Protein AF-A0AAD5XHQ4-F1 (afdb_monomer_lite)

Foldseek 3Di:
DDWDWDDLCDPVPPPSHDPPDDPVNVVVVVVVVVPDPFDTGPDDDDDPVVVVVCVVCVLVVLLVDPVSCVPPVVSVPDDDPPDPDDDPPDPPPDDDPPPPPPDDDDGDDDDVPPPPCPVPPVVVVVVVVVVVVVVVVVVVVVVVVVVVVVVVVVVVVVCCVVVVVVVVVVVVVVVVVVD

InterPro domains:
  IPR000608 Ubiquitin-conjugating (UBC), catalytic core domain [PS50127] (1-72)
  IPR016135 Ubiquitin-conjugating enzyme/RWD-like [G3DSA:3.10.110.10] (1-85)
  IPR016135 Ubiquitin-conjugating enzyme/RWD-like [SSF54495] (2-63)

pLDDT: mean 75.2, std 20.91, range [32.16, 96.94]

Organism: NCBI:txid109957

Radius of gyration: 31.49 Å; chains: 1; bounding box: 84×54×77 Å

Structure (mmCIF, N/CA/C/O backbone):
data_AF-A0AAD5XHQ4-F1
#
_entry.id   AF-A0AAD5XHQ4-F1
#
loop_
_atom_site.group_PDB
_atom_site.id
_atom_site.type_symbol
_atom_site.label_atom_id
_atom_site.label_alt_id
_atom_site.label_comp_id
_atom_site.label_asym_id
_atom_site.label_entity_id
_atom_site.label_seq_id
_atom_site.pdbx_PDB_ins_code
_atom_site.Cartn_x
_atom_site.Cartn_y
_atom_site.Cartn_z
_atom_site.occupancy
_atom_site.B_iso_or_equiv
_atom_site.auth_seq_id
_atom_site.auth_comp_id
_atom_site.auth_asym_id
_atom_site.auth_atom_id
_atom_site.pdbx_PDB_model_num
ATOM 1 N N . MET A 1 1 ? -20.047 -2.610 5.904 1.00 52.56 1 MET A N 1
ATOM 2 C CA . MET A 1 1 ? -19.645 -1.380 5.190 1.00 52.56 1 MET A CA 1
ATOM 3 C C . MET A 1 1 ? -18.735 -1.839 4.076 1.00 52.56 1 MET A C 1
ATOM 5 O O . MET A 1 1 ? -17.657 -2.324 4.386 1.00 52.56 1 MET A O 1
ATOM 9 N N . ASP A 1 2 ? -19.189 -1.738 2.830 1.00 78.62 2 ASP A N 1
ATOM 10 C CA . ASP A 1 2 ? -18.444 -2.166 1.640 1.00 78.62 2 ASP A CA 1
ATOM 11 C C . ASP A 1 2 ? -18.081 -0.927 0.811 1.00 78.62 2 ASP A C 1
ATOM 13 O O . ASP A 1 2 ? -18.676 -0.638 -0.227 1.00 78.62 2 ASP A O 1
ATOM 17 N N . THR A 1 3 ? -17.140 -0.136 1.330 1.00 90.44 3 THR A N 1
ATOM 18 C CA . THR A 1 3 ? -16.705 1.131 0.723 1.00 90.44 3 THR A CA 1
ATOM 19 C C . THR A 1 3 ? -15.320 0.967 0.106 1.00 90.44 3 THR A C 1
ATOM 21 O O . THR A 1 3 ? -14.437 0.359 0.706 1.00 90.44 3 THR A O 1
ATOM 24 N N . ARG A 1 4 ? -15.108 1.534 -1.087 1.00 91.19 4 ARG A N 1
ATOM 25 C CA . ARG A 1 4 ? -13.795 1.528 -1.750 1.00 91.19 4 ARG A CA 1
ATOM 26 C C . ARG A 1 4 ? -12.775 2.377 -0.980 1.00 91.19 4 ARG A C 1
ATOM 28 O O . ARG A 1 4 ? -13.113 3.460 -0.506 1.00 91.19 4 ARG A O 1
ATOM 35 N N . LEU A 1 5 ? -11.530 1.899 -0.920 1.00 90.38 5 LEU A N 1
ATOM 36 C CA . LEU A 1 5 ? -10.394 2.582 -0.296 1.00 90.38 5 LEU A CA 1
ATOM 37 C C . LEU A 1 5 ? -9.498 3.206 -1.373 1.00 90.38 5 LEU A C 1
ATOM 39 O O . LEU A 1 5 ? -9.188 2.545 -2.361 1.00 90.38 5 LEU A O 1
ATOM 43 N N . CYS A 1 6 ? -9.068 4.455 -1.181 1.00 89.44 6 CYS A N 1
ATOM 44 C CA . CYS A 1 6 ? -8.148 5.132 -2.100 1.00 89.44 6 CYS A CA 1
ATOM 45 C C . CYS A 1 6 ? -6.693 4.986 -1.627 1.00 89.44 6 CYS A C 1
ATOM 47 O O . CYS A 1 6 ? -6.328 5.483 -0.561 1.00 89.44 6 CYS A O 1
ATOM 49 N N . LEU A 1 7 ? -5.859 4.328 -2.434 1.00 86.31 7 LEU A N 1
ATOM 50 C CA . LEU A 1 7 ? -4.426 4.117 -2.198 1.00 86.31 7 LEU A CA 1
ATOM 51 C C . LEU A 1 7 ? -3.647 4.029 -3.523 1.00 86.31 7 LEU A C 1
ATOM 53 O O . LEU A 1 7 ? -4.236 3.826 -4.584 1.00 86.31 7 LEU A O 1
ATOM 57 N N . SER A 1 8 ? -2.319 4.173 -3.487 1.00 78.50 8 SER A N 1
ATOM 58 C CA . SER A 1 8 ? -1.450 4.230 -4.685 1.00 78.50 8 SER A CA 1
ATOM 59 C C . SER A 1 8 ? -1.524 2.995 -5.596 1.00 78.50 8 SER A C 1
ATOM 61 O O . SER A 1 8 ? -1.126 3.065 -6.757 1.00 78.50 8 SER A O 1
ATOM 63 N N . MET A 1 9 ? -2.052 1.886 -5.078 1.00 80.19 9 MET A N 1
ATOM 64 C CA . MET A 1 9 ? -2.239 0.617 -5.780 1.00 80.19 9 MET A CA 1
ATOM 65 C C . MET A 1 9 ? -3.691 0.307 -6.169 1.00 80.19 9 MET A C 1
ATOM 67 O O . MET A 1 9 ? -3.971 -0.787 -6.654 1.00 80.19 9 MET A O 1
ATOM 71 N N . SER A 1 10 ? -4.604 1.259 -5.976 1.00 84.81 10 SER A N 1
ATOM 72 C CA . SER A 1 10 ? -6.020 1.138 -6.340 1.00 84.81 10 SER A CA 1
ATOM 73 C C . SER A 1 10 ? -6.349 1.816 -7.673 1.00 84.81 10 SER A C 1
ATOM 75 O O . SER A 1 10 ? -5.568 2.605 -8.209 1.00 84.81 10 SER A O 1
ATOM 77 N N . ASP A 1 11 ? -7.548 1.544 -8.181 1.00 82.25 11 ASP A N 1
ATOM 78 C CA . ASP A 1 11 ? -8.117 2.113 -9.408 1.00 82.25 11 ASP A CA 1
ATOM 79 C C . ASP A 1 11 ? -8.340 3.634 -9.349 1.00 82.25 11 ASP A C 1
ATOM 81 O O . ASP A 1 11 ? -8.464 4.280 -10.389 1.00 82.25 11 ASP A O 1
ATOM 85 N N . PHE A 1 12 ? -8.300 4.237 -8.157 1.00 82.88 12 PHE A N 1
ATOM 86 C CA . PHE A 1 12 ? -8.301 5.693 -7.983 1.00 82.88 12 PHE A CA 1
ATOM 87 C C . PHE A 1 12 ? -7.099 6.382 -8.652 1.00 82.88 12 PHE A C 1
ATOM 89 O O . PHE A 1 12 ? -7.161 7.576 -8.963 1.00 82.88 12 PHE A O 1
ATOM 96 N N . HIS A 1 13 ? -5.999 5.654 -8.872 1.00 82.31 13 HIS A N 1
ATOM 97 C CA . HIS A 1 13 ? -4.759 6.191 -9.426 1.00 82.31 13 HIS A CA 1
ATOM 98 C C . HIS A 1 13 ? -4.217 5.310 -10.568 1.00 82.31 13 HIS A C 1
ATOM 100 O O . HIS A 1 13 ? -3.207 4.622 -10.403 1.00 82.31 13 HIS A O 1
ATOM 106 N N . PRO A 1 14 ? -4.821 5.371 -11.773 1.00 80.88 14 PRO A N 1
ATOM 107 C CA . PRO A 1 14 ? -4.434 4.517 -12.903 1.00 80.88 14 PRO A CA 1
ATOM 108 C C . PRO A 1 14 ? -2.985 4.728 -13.368 1.00 80.88 14 PRO A C 1
ATOM 110 O O . PRO A 1 14 ? -2.399 3.844 -13.978 1.00 80.88 14 PRO A O 1
ATOM 113 N N . ALA A 1 15 ? -2.387 5.885 -13.065 1.00 74.88 15 ALA A N 1
ATOM 114 C CA . ALA A 1 15 ? -1.005 6.201 -13.423 1.00 74.88 15 ALA A CA 1
ATOM 115 C C . ALA A 1 15 ? 0.047 5.582 -12.481 1.00 74.88 15 ALA A C 1
ATOM 117 O O . ALA A 1 15 ? 1.207 5.470 -12.873 1.00 74.88 15 ALA A O 1
ATOM 118 N N . THR A 1 16 ? -0.320 5.224 -11.243 1.00 76.88 16 THR A N 1
ATOM 119 C CA . THR A 1 16 ? 0.609 4.646 -10.249 1.00 76.88 16 THR A CA 1
ATOM 120 C C . THR A 1 16 ? 0.435 3.143 -10.075 1.00 76.88 16 THR A C 1
ATOM 122 O O . THR A 1 16 ? 1.264 2.505 -9.428 1.00 76.88 16 THR A O 1
ATOM 125 N N . TRP A 1 17 ? -0.621 2.573 -10.654 1.00 79.19 17 TRP A N 1
ATOM 126 C CA . TRP A 1 17 ? -0.879 1.144 -10.627 1.00 79.19 17 TRP A CA 1
ATOM 127 C C . TRP A 1 17 ? 0.084 0.383 -11.547 1.00 79.19 17 TRP A C 1
ATOM 129 O O . TRP A 1 17 ? 0.261 0.741 -12.712 1.00 79.19 17 TRP A O 1
ATOM 139 N N . ASN A 1 18 ? 0.691 -0.687 -11.027 1.00 79.75 18 ASN A N 1
ATOM 140 C CA . ASN A 1 18 ? 1.578 -1.558 -11.790 1.00 79.75 18 ASN A CA 1
ATOM 141 C C . ASN A 1 18 ? 0.985 -2.980 -11.892 1.00 79.75 18 ASN A C 1
ATOM 143 O O . ASN A 1 18 ? 0.913 -3.662 -10.867 1.00 79.75 18 ASN A O 1
ATOM 147 N N . PRO A 1 19 ? 0.629 -3.471 -13.100 1.00 83.75 19 PRO A N 1
ATOM 148 C CA . PRO A 1 19 ? 0.087 -4.823 -13.293 1.00 83.75 19 PRO A CA 1
ATOM 149 C C . PRO A 1 19 ? 1.052 -5.938 -12.881 1.00 83.75 19 PRO A C 1
ATOM 151 O O . PRO A 1 19 ? 0.623 -7.066 -12.659 1.00 83.75 19 PRO A O 1
ATOM 154 N N . ALA A 1 20 ? 2.353 -5.646 -12.791 1.00 89.56 20 ALA A N 1
ATOM 155 C CA . ALA A 1 20 ? 3.363 -6.614 -12.379 1.00 89.56 20 ALA A CA 1
ATOM 156 C C . ALA A 1 20 ? 3.384 -6.864 -10.859 1.00 89.56 20 ALA A C 1
ATOM 158 O O . ALA A 1 20 ? 4.121 -7.737 -10.397 1.00 89.56 20 ALA A O 1
ATOM 159 N N . TRP A 1 21 ? 2.626 -6.106 -10.056 1.00 85.06 21 TRP A N 1
ATOM 160 C CA . TRP A 1 21 ? 2.555 -6.345 -8.616 1.00 85.06 21 TRP A CA 1
ATOM 161 C C . TRP A 1 21 ? 1.801 -7.633 -8.296 1.00 85.06 21 TRP A C 1
ATOM 163 O O . TRP A 1 21 ? 0.650 -7.823 -8.682 1.00 85.06 21 TRP A O 1
ATOM 173 N N . SER A 1 22 ? 2.453 -8.508 -7.529 1.00 93.06 22 SER A N 1
ATOM 174 C CA . SER A 1 22 ? 1.822 -9.723 -7.019 1.00 93.06 22 SER A CA 1
ATOM 175 C C . SER A 1 22 ? 0.745 -9.403 -5.975 1.00 93.06 22 SER A C 1
ATOM 177 O O . SER A 1 22 ? 0.798 -8.371 -5.298 1.00 93.06 22 SER A O 1
ATOM 179 N N . VAL A 1 23 ? -0.185 -10.341 -5.767 1.00 92.44 23 VAL A N 1
ATOM 180 C CA . VAL A 1 23 ? -1.187 -10.249 -4.690 1.00 92.44 23 VAL A CA 1
ATOM 181 C C . VAL A 1 23 ? -0.516 -10.085 -3.322 1.00 92.44 23 VAL A C 1
ATOM 183 O O . VAL A 1 23 ? -0.962 -9.275 -2.518 1.00 92.44 23 VAL A O 1
ATOM 186 N N . ALA A 1 24 ? 0.601 -10.774 -3.067 1.00 93.06 24 ALA A N 1
ATOM 187 C CA . ALA A 1 24 ? 1.339 -10.648 -1.809 1.00 93.06 24 ALA A CA 1
ATOM 188 C C . ALA A 1 24 ? 1.874 -9.222 -1.585 1.00 93.06 24 ALA A C 1
ATOM 190 O O . ALA A 1 24 ? 1.741 -8.664 -0.495 1.00 93.06 24 ALA A O 1
ATOM 191 N N . THR A 1 25 ? 2.432 -8.602 -2.628 1.00 90.00 25 THR A N 1
ATOM 192 C CA . THR A 1 25 ? 2.887 -7.202 -2.597 1.00 90.00 25 THR A CA 1
ATOM 193 C C . THR A 1 25 ? 1.733 -6.249 -2.296 1.00 90.00 25 THR A C 1
ATOM 195 O O . THR A 1 25 ? 1.865 -5.364 -1.452 1.00 90.00 25 THR A O 1
ATOM 198 N N . ILE A 1 26 ? 0.588 -6.462 -2.945 1.00 89.56 26 ILE A N 1
ATOM 199 C CA . ILE A 1 26 ? -0.639 -5.687 -2.737 1.00 89.56 26 ILE A CA 1
ATOM 200 C C . ILE A 1 26 ? -1.126 -5.793 -1.286 1.00 89.56 26 ILE A C 1
ATOM 202 O O . ILE A 1 26 ? -1.358 -4.768 -0.646 1.00 89.56 26 ILE A O 1
ATOM 206 N N . LEU A 1 27 ? -1.233 -7.012 -0.748 1.00 92.69 27 LEU A N 1
ATOM 207 C CA . LEU A 1 27 ? -1.665 -7.250 0.633 1.00 92.69 27 LEU A CA 1
ATOM 208 C C . LEU A 1 27 ? -0.695 -6.635 1.649 1.00 92.69 27 LEU A C 1
ATOM 210 O O . LEU A 1 27 ? -1.127 -6.087 2.660 1.00 92.69 27 LEU A O 1
ATOM 214 N N . THR A 1 28 ? 0.606 -6.666 1.351 1.00 91.69 28 THR A N 1
ATOM 215 C CA . THR A 1 28 ? 1.639 -6.044 2.191 1.00 91.69 28 THR A CA 1
ATOM 216 C C . THR A 1 28 ? 1.487 -4.523 2.205 1.00 91.69 28 THR A C 1
ATOM 218 O O . THR A 1 28 ? 1.479 -3.921 3.276 1.00 91.69 28 THR A O 1
ATOM 221 N N . GLY A 1 29 ? 1.293 -3.899 1.038 1.00 90.88 29 GLY A N 1
ATOM 222 C CA . GLY A 1 29 ? 1.037 -2.459 0.941 1.00 90.88 29 GLY A CA 1
ATOM 223 C C . GLY A 1 29 ? -0.247 -2.034 1.658 1.00 90.88 29 GLY A C 1
ATOM 224 O O . GLY A 1 29 ? -0.250 -1.022 2.356 1.00 90.88 29 GLY A O 1
ATOM 225 N N . LEU A 1 30 ? -1.318 -2.830 1.548 1.00 91.88 30 LEU A N 1
ATOM 226 C CA . LEU A 1 30 ? -2.568 -2.591 2.272 1.00 91.88 30 LEU A CA 1
ATOM 227 C C . LEU A 1 30 ? -2.374 -2.673 3.792 1.00 91.88 30 LEU A C 1
ATOM 229 O O . LEU A 1 30 ? -2.882 -1.815 4.511 1.00 91.88 30 LEU A O 1
ATOM 233 N N . LEU A 1 31 ? -1.627 -3.665 4.286 1.00 93.00 31 LEU A N 1
ATOM 234 C CA . LEU A 1 31 ? -1.324 -3.788 5.712 1.00 93.00 31 LEU A CA 1
ATOM 235 C C . LEU A 1 31 ? -0.527 -2.583 6.221 1.00 93.00 31 LEU A C 1
ATOM 237 O O . LEU A 1 31 ? -0.884 -2.018 7.251 1.00 93.00 31 LEU A O 1
ATOM 241 N N . SER A 1 32 ? 0.519 -2.164 5.501 1.00 90.00 32 SER A N 1
ATOM 242 C CA . SER A 1 32 ? 1.275 -0.956 5.853 1.00 90.00 32 SER A CA 1
ATOM 243 C C . SER A 1 32 ? 0.367 0.271 5.912 1.00 90.00 32 SER A C 1
ATOM 245 O O . SER A 1 32 ? 0.440 1.033 6.870 1.00 90.00 32 SER A O 1
ATOM 247 N N . PHE A 1 33 ? -0.545 0.410 4.948 1.00 90.75 33 PHE A N 1
ATOM 248 C CA . PHE A 1 33 ? -1.517 1.497 4.923 1.00 90.75 33 PHE A CA 1
ATOM 249 C C . PHE A 1 33 ? -2.489 1.464 6.119 1.00 90.75 33 PHE A C 1
ATOM 251 O O . PHE A 1 33 ? -2.780 2.506 6.697 1.00 90.75 33 PHE A O 1
ATOM 258 N N . MET A 1 34 ? -2.962 0.284 6.543 1.00 91.81 34 MET A N 1
ATOM 259 C CA . MET A 1 34 ? -3.853 0.133 7.710 1.00 91.81 34 MET A CA 1
ATOM 260 C C . MET A 1 34 ? -3.208 0.540 9.046 1.00 91.81 34 MET A C 1
ATOM 262 O O . MET A 1 34 ? -3.921 0.739 10.031 1.00 91.81 34 MET A O 1
ATOM 266 N N . LEU A 1 35 ? -1.878 0.643 9.095 1.00 90.19 35 LEU A N 1
ATOM 267 C CA . LEU A 1 35 ? -1.130 1.093 10.270 1.00 90.19 35 LEU A CA 1
ATOM 268 C C . LEU A 1 35 ? -0.897 2.611 10.289 1.00 90.19 35 LEU A C 1
ATOM 270 O O . LEU A 1 35 ? -0.436 3.138 11.301 1.00 90.19 35 LEU A O 1
ATOM 274 N N . GLU A 1 36 ? -1.213 3.315 9.202 1.00 89.25 36 GLU A N 1
ATOM 275 C CA . GLU A 1 36 ? -1.109 4.769 9.119 1.00 89.25 36 GLU A CA 1
ATOM 276 C C . GLU A 1 36 ? -2.425 5.453 9.527 1.00 89.25 36 GLU A C 1
ATOM 278 O O . GLU A 1 36 ? -3.517 4.964 9.251 1.00 89.25 36 GLU A O 1
ATOM 283 N N . ASP A 1 37 ? -2.336 6.644 10.129 1.00 86.88 37 ASP A N 1
ATOM 284 C CA . ASP A 1 37 ? -3.502 7.484 10.468 1.00 86.88 37 ASP A CA 1
ATOM 285 C C . ASP A 1 37 ? -3.821 8.516 9.359 1.00 86.88 37 ASP A C 1
ATOM 287 O O . ASP A 1 37 ? -4.447 9.555 9.594 1.00 86.88 37 ASP A O 1
ATOM 291 N N . THR A 1 38 ? -3.361 8.257 8.133 1.00 85.88 38 THR A N 1
ATOM 292 C CA . THR A 1 38 ? -3.558 9.138 6.978 1.00 85.88 38 THR A CA 1
ATOM 293 C C . THR A 1 38 ? -5.034 9.182 6.570 1.00 85.88 38 THR A C 1
ATOM 295 O O . THR A 1 38 ? -5.599 8.150 6.203 1.00 85.88 38 THR A O 1
ATOM 298 N N . PRO A 1 39 ? -5.680 10.364 6.534 1.00 88.62 39 PRO A N 1
ATOM 299 C CA . PRO A 1 39 ? -7.047 10.471 6.036 1.00 88.62 39 PRO A CA 1
ATOM 300 C C . PRO A 1 39 ? -7.129 10.085 4.552 1.00 88.62 39 PRO A C 1
ATOM 302 O O . PRO A 1 39 ? -6.477 10.708 3.713 1.00 88.62 39 PRO A O 1
ATOM 305 N N . THR A 1 40 ? -7.966 9.099 4.222 1.00 90.69 40 THR A N 1
ATOM 306 C CA . THR A 1 40 ? -8.264 8.694 2.839 1.00 90.69 40 THR A CA 1
ATOM 307 C C . THR A 1 40 ? -9.754 8.410 2.640 1.00 90.69 40 THR A C 1
ATOM 309 O O . THR A 1 40 ? -10.508 8.242 3.601 1.00 90.69 40 THR A O 1
ATOM 312 N N . THR A 1 41 ? -10.189 8.323 1.383 1.00 91.75 41 THR A N 1
ATOM 313 C CA . THR A 1 41 ? -11.536 7.869 1.015 1.00 91.75 41 THR A CA 1
ATOM 314 C C . THR A 1 41 ? -11.789 6.480 1.582 1.00 91.75 41 THR A C 1
ATOM 316 O O . THR A 1 41 ? -11.021 5.566 1.305 1.00 91.75 41 THR A O 1
ATOM 319 N N . GLY A 1 42 ? -12.866 6.326 2.352 1.00 89.62 42 GLY A N 1
ATOM 320 C CA . GLY A 1 42 ? -13.243 5.053 2.972 1.00 89.62 42 GLY A CA 1
ATOM 321 C C . GLY A 1 42 ? -12.588 4.780 4.331 1.00 89.62 42 GLY A C 1
ATOM 322 O O . GLY A 1 42 ? -12.978 3.816 4.985 1.00 89.62 42 GLY A O 1
ATOM 323 N N . ALA A 1 43 ? -11.652 5.620 4.795 1.00 90.38 43 ALA A N 1
ATOM 324 C CA . ALA A 1 43 ? -11.105 5.505 6.146 1.00 90.38 43 ALA A CA 1
ATOM 325 C C . ALA A 1 43 ? -12.083 6.026 7.207 1.00 90.38 43 ALA A C 1
ATOM 327 O O . ALA A 1 43 ? -12.862 6.952 6.972 1.00 90.38 43 ALA A O 1
ATOM 328 N N . VAL A 1 44 ? -11.997 5.447 8.403 1.00 91.38 44 VAL A N 1
ATOM 329 C CA . VAL A 1 44 ? -12.776 5.846 9.578 1.00 91.38 44 VAL A CA 1
ATOM 330 C C . VAL A 1 44 ? -11.808 6.167 10.708 1.00 91.38 44 VAL A C 1
ATOM 332 O O . VAL A 1 44 ? -10.893 5.395 10.989 1.00 91.38 44 VAL A O 1
ATOM 335 N N . SER A 1 45 ? -12.010 7.305 11.368 1.00 89.62 45 SER A N 1
ATOM 336 C CA . SER A 1 45 ? -11.248 7.665 12.561 1.00 89.62 45 SER A CA 1
ATOM 337 C C . SER A 1 45 ? -11.819 6.946 13.780 1.00 89.62 45 SER A C 1
ATOM 339 O O . SER A 1 45 ? -13.016 7.023 14.043 1.00 89.62 45 SER A O 1
ATOM 341 N N . ALA A 1 46 ? -10.956 6.270 14.533 1.00 90.62 46 ALA A N 1
ATOM 342 C CA . ALA A 1 46 ? -11.301 5.622 15.792 1.00 90.62 46 ALA A CA 1
ATOM 343 C C . ALA A 1 46 ? -10.159 5.803 16.798 1.00 90.62 46 ALA A C 1
ATOM 345 O O . ALA A 1 46 ? -8.973 5.765 16.448 1.00 90.62 46 ALA A O 1
ATOM 346 N N . SER A 1 47 ? -10.504 5.976 18.068 1.00 94.88 47 SER A N 1
ATOM 347 C CA . SER A 1 47 ? -9.528 6.019 19.154 1.00 94.88 47 SER A CA 1
ATOM 348 C C . SER A 1 47 ? -8.782 4.685 19.278 1.00 94.88 47 SER A C 1
ATOM 350 O O . SER A 1 47 ? -9.258 3.622 18.872 1.00 94.88 47 SER A O 1
ATOM 352 N N . SER A 1 48 ? -7.597 4.700 19.888 1.00 94.06 48 SER A N 1
ATOM 353 C CA . SER A 1 48 ? -6.844 3.464 20.146 1.00 94.06 48 SER A CA 1
ATOM 354 C C . SER A 1 48 ? -7.606 2.499 21.065 1.00 94.06 48 SER A C 1
ATOM 356 O O . SER A 1 48 ? -7.396 1.289 21.013 1.00 94.06 48 SER A O 1
ATOM 358 N N . GLN A 1 49 ? -8.498 3.011 21.919 1.00 96.94 49 GLN A N 1
ATOM 359 C CA . GLN A 1 49 ? -9.379 2.187 22.747 1.00 96.94 49 GLN A CA 1
ATOM 360 C C . GLN A 1 49 ? -10.437 1.473 21.901 1.00 96.94 49 GLN A C 1
ATOM 362 O O . GLN A 1 49 ? -10.584 0.259 22.027 1.00 96.94 49 GLN A O 1
ATOM 367 N N . GLU A 1 50 ? -11.116 2.190 21.006 1.00 96.56 50 GLU A N 1
ATOM 368 C CA . GLU A 1 50 ? -12.105 1.602 20.095 1.00 96.56 50 GLU A CA 1
ATOM 369 C C . GLU A 1 50 ? -11.463 0.579 19.158 1.00 96.56 50 GLU A C 1
ATOM 371 O O . GLU A 1 50 ? -11.992 -0.520 19.011 1.00 96.56 50 GLU A O 1
ATOM 376 N N . ARG A 1 51 ? -10.282 0.883 18.601 1.00 95.06 51 ARG A N 1
ATOM 377 C CA . ARG A 1 51 ? -9.514 -0.056 17.765 1.00 95.06 51 ARG A CA 1
ATOM 378 C C . ARG A 1 51 ? -9.213 -1.363 18.503 1.00 95.06 51 ARG A C 1
ATOM 380 O O . ARG A 1 51 ? -9.449 -2.439 17.960 1.00 95.06 51 ARG A O 1
ATOM 387 N N . ARG A 1 52 ? -8.768 -1.284 19.762 1.00 96.31 52 ARG A N 1
ATOM 388 C CA . ARG A 1 52 ? -8.532 -2.466 20.613 1.00 96.31 52 ARG A CA 1
ATOM 389 C C . ARG A 1 52 ? -9.819 -3.237 20.902 1.00 96.31 52 ARG A C 1
ATOM 391 O O . ARG A 1 52 ? -9.833 -4.455 20.772 1.00 96.31 52 ARG A O 1
ATOM 398 N N . ALA A 1 53 ? -10.904 -2.540 21.235 1.00 96.56 53 ALA A N 1
ATOM 399 C CA . ALA A 1 53 ? -12.195 -3.174 21.489 1.00 96.56 53 ALA A CA 1
ATOM 400 C C . ALA A 1 53 ? -12.750 -3.890 20.243 1.00 96.56 53 ALA A C 1
ATOM 402 O O . ALA A 1 53 ? -13.296 -4.988 20.354 1.00 96.56 53 ALA A O 1
ATOM 403 N N . LEU A 1 54 ? -12.596 -3.294 19.056 1.00 96.00 54 LEU A N 1
ATOM 404 C CA . LEU A 1 54 ? -12.967 -3.907 17.780 1.00 96.00 54 LEU A CA 1
ATOM 405 C C . LEU A 1 54 ? -12.087 -5.118 17.462 1.00 96.00 54 LEU A C 1
ATOM 407 O O . LEU A 1 54 ? -12.623 -6.147 17.060 1.00 96.00 54 LEU A O 1
ATOM 411 N N . ALA A 1 55 ? -10.777 -5.042 17.710 1.00 95.69 55 ALA A N 1
ATOM 412 C CA . ALA A 1 55 ? -9.868 -6.172 17.524 1.00 95.69 55 ALA A CA 1
ATOM 413 C C . ALA A 1 55 ? -10.292 -7.384 18.370 1.00 95.69 55 ALA A C 1
ATOM 415 O O . ALA A 1 55 ? -10.424 -8.482 17.832 1.00 95.69 55 ALA A O 1
ATOM 416 N N . THR A 1 56 ? -10.630 -7.188 19.651 1.00 94.69 56 THR A N 1
ATOM 417 C CA . THR A 1 56 ? -11.134 -8.273 20.515 1.00 94.69 56 THR A CA 1
ATOM 418 C C . THR A 1 56 ? -12.437 -8.884 19.988 1.00 94.69 56 THR A C 1
ATOM 420 O O . THR A 1 56 ? -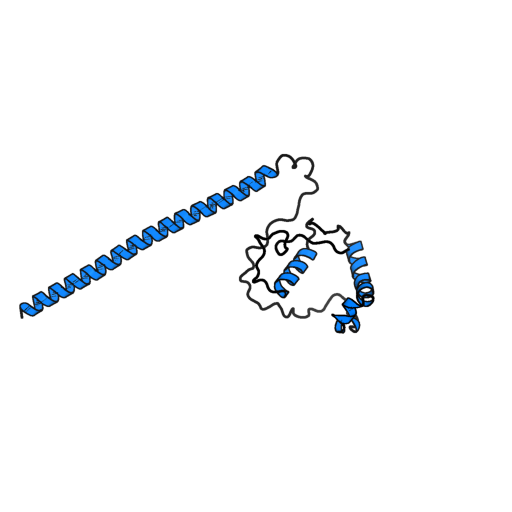12.624 -10.098 20.050 1.00 94.69 56 THR A O 1
ATOM 423 N N . LYS A 1 57 ? -13.341 -8.064 19.436 1.00 95.50 57 LYS A N 1
ATOM 424 C CA . LYS A 1 57 ? -14.630 -8.528 18.888 1.00 95.50 57 LYS A CA 1
ATOM 425 C C . LYS A 1 57 ? -14.506 -9.169 17.500 1.00 95.50 57 LYS A C 1
ATOM 427 O O . LYS A 1 57 ? -15.354 -9.983 17.136 1.00 95.50 57 LYS A O 1
ATOM 432 N N . SER A 1 58 ? -13.465 -8.828 16.739 1.00 95.50 58 SER A N 1
ATOM 433 C CA . SER A 1 58 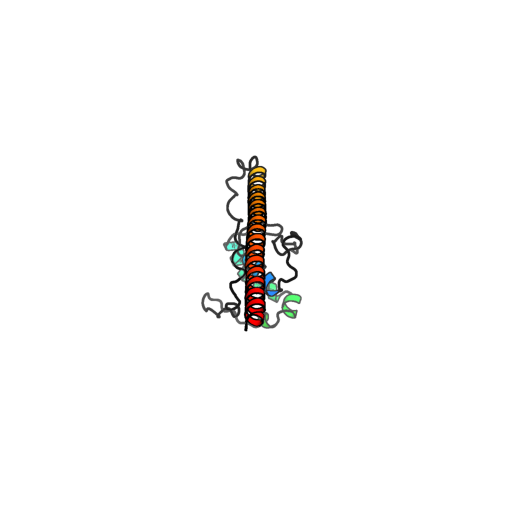? -13.303 -9.222 15.333 1.00 95.50 58 SER A CA 1
ATOM 434 C C . SER A 1 58 ? -13.282 -10.739 15.124 1.00 95.50 58 SER A C 1
ATOM 436 O O . SER A 1 58 ? -13.875 -11.229 14.172 1.00 95.50 58 SER A O 1
ATOM 438 N N . HIS A 1 59 ? -12.704 -11.508 16.051 1.00 91.50 59 HIS A N 1
ATOM 439 C CA . HIS A 1 59 ? -12.676 -12.969 15.947 1.00 91.50 59 HIS A CA 1
ATOM 440 C C . HIS A 1 59 ? -14.061 -13.608 16.039 1.00 91.50 59 HIS A C 1
ATOM 442 O O . HIS A 1 59 ? -14.364 -14.531 15.288 1.00 91.50 59 HIS A O 1
ATOM 448 N N . ALA A 1 60 ? -14.896 -13.148 16.973 1.00 93.62 60 ALA A N 1
ATOM 449 C CA . ALA A 1 60 ? -16.263 -13.646 17.099 1.00 93.62 60 ALA A CA 1
ATOM 450 C C . ALA A 1 60 ? -17.096 -13.249 15.875 1.00 93.62 60 ALA A C 1
ATOM 452 O O . ALA A 1 60 ? -17.850 -14.074 15.367 1.00 93.62 60 ALA A O 1
ATOM 453 N N . TRP A 1 61 ? -16.895 -12.024 15.369 1.00 95.69 61 TRP A N 1
ATOM 454 C CA . TRP A 1 61 ? -17.498 -11.572 14.117 1.00 95.69 61 TRP A CA 1
ATOM 455 C C . TRP A 1 61 ? -17.115 -12.516 12.967 1.00 95.69 61 TRP A C 1
ATOM 457 O O . TRP A 1 61 ? -17.995 -13.088 12.334 1.00 95.69 61 TRP A O 1
ATOM 467 N N . ASN A 1 62 ? -15.815 -12.740 12.737 1.00 94.50 62 ASN A N 1
ATOM 468 C CA . ASN A 1 62 ? -15.316 -13.530 11.602 1.00 94.50 62 ASN A CA 1
ATOM 469 C C . ASN A 1 62 ? -15.802 -14.977 11.653 1.00 94.50 62 ASN A C 1
ATOM 471 O O . ASN A 1 62 ? -16.195 -15.529 10.632 1.00 94.50 62 ASN A O 1
ATOM 475 N N . ARG A 1 63 ? -15.857 -15.576 12.846 1.00 93.19 63 ARG A N 1
ATOM 476 C CA . ARG A 1 63 ? -16.390 -16.933 13.018 1.00 93.19 63 ARG A CA 1
ATOM 477 C C . ARG A 1 63 ? -17.879 -17.042 12.707 1.00 93.19 63 ARG A C 1
ATOM 479 O O . ARG A 1 63 ? -18.318 -18.117 12.326 1.00 93.19 63 ARG A O 1
ATOM 486 N N . ALA A 1 64 ? -18.651 -15.968 12.847 1.00 95.00 64 ALA A N 1
ATOM 487 C CA . ALA A 1 64 ? -20.075 -15.979 12.526 1.00 95.00 64 ALA A CA 1
ATOM 488 C C . ALA A 1 64 ? -20.363 -15.845 11.015 1.00 95.00 64 ALA A C 1
ATOM 490 O O . ALA A 1 64 ? -21.473 -16.157 10.588 1.00 95.00 64 ALA A O 1
ATOM 491 N N . ASP A 1 65 ? -19.400 -15.407 10.197 1.00 96.06 65 ASP A N 1
ATOM 492 C CA . ASP A 1 65 ? -19.595 -15.222 8.754 1.00 96.06 65 ASP A CA 1
ATOM 493 C C . ASP A 1 65 ? -19.306 -16.504 7.966 1.00 96.06 65 ASP A C 1
ATOM 495 O O . ASP A 1 65 ? -18.200 -17.044 7.974 1.00 96.06 65 ASP A O 1
ATOM 499 N N . ALA A 1 66 ? -20.319 -16.976 7.237 1.00 96.56 66 ALA A N 1
ATOM 500 C CA . ALA A 1 66 ? -20.246 -18.222 6.480 1.00 96.56 66 ALA A CA 1
ATOM 501 C C . ALA A 1 66 ? -19.172 -18.205 5.375 1.00 96.56 66 ALA A C 1
ATOM 503 O O . ALA A 1 66 ? -18.589 -19.245 5.073 1.00 96.56 66 ALA A O 1
ATOM 504 N N . ARG A 1 67 ? -18.876 -17.043 4.770 1.00 95.88 67 ARG A N 1
ATOM 505 C CA . ARG A 1 67 ? -17.839 -16.943 3.728 1.00 95.88 67 ARG A CA 1
ATOM 506 C C . ARG A 1 67 ? -16.451 -17.029 4.345 1.00 95.88 67 ARG A C 1
ATOM 508 O O . ARG A 1 67 ? -15.585 -17.691 3.784 1.00 95.88 67 ARG A O 1
ATOM 515 N N . PHE A 1 68 ? -16.249 -16.397 5.500 1.00 95.62 68 PHE A N 1
ATOM 516 C CA . PHE A 1 68 ? -15.001 -16.511 6.248 1.00 95.62 68 PHE A CA 1
ATOM 517 C C . PHE A 1 68 ? -14.732 -17.966 6.641 1.00 95.62 68 PHE A C 1
ATOM 519 O O . PHE A 1 68 ? -13.631 -18.457 6.407 1.00 95.62 68 PHE A O 1
ATOM 526 N N . GLN A 1 69 ? -15.748 -18.675 7.147 1.00 95.06 69 GLN A N 1
ATOM 527 C CA . GLN A 1 69 ? -15.629 -20.099 7.478 1.00 95.06 69 GLN A CA 1
ATOM 528 C C . GLN A 1 69 ? -15.253 -20.955 6.260 1.00 95.06 69 GLN A C 1
ATOM 530 O O . GLN A 1 69 ? -14.411 -21.840 6.369 1.00 95.06 69 GLN A O 1
ATOM 535 N N . ALA A 1 70 ? -15.846 -20.675 5.096 1.00 96.56 70 ALA A N 1
ATOM 536 C CA . ALA A 1 70 ? -15.579 -21.426 3.873 1.00 96.56 70 ALA A CA 1
ATOM 537 C C . ALA A 1 70 ? -14.164 -21.199 3.309 1.00 96.56 70 ALA A C 1
ATOM 539 O O . ALA A 1 70 ? -13.587 -22.116 2.729 1.00 96.56 70 ALA A O 1
ATOM 540 N N . VAL A 1 71 ? -13.612 -19.987 3.444 1.00 96.44 71 VAL A N 1
ATOM 541 C CA . VAL A 1 71 ? -12.310 -19.617 2.854 1.00 96.44 71 VAL A CA 1
ATOM 542 C C . VAL A 1 71 ? -11.144 -19.834 3.823 1.00 96.44 71 VAL A C 1
ATOM 544 O O . VAL A 1 71 ? -10.033 -20.117 3.380 1.00 96.44 71 VAL A O 1
ATOM 547 N N . PHE A 1 72 ? -11.379 -19.725 5.133 1.00 94.81 72 PHE A N 1
ATOM 548 C CA . PHE A 1 72 ? -10.340 -19.804 6.165 1.00 94.81 72 PHE A CA 1
ATOM 549 C C . PHE A 1 72 ? -10.682 -20.803 7.289 1.00 94.81 72 PHE A C 1
ATOM 551 O O . PHE A 1 72 ? -10.698 -20.413 8.461 1.00 94.81 72 PHE A O 1
ATOM 558 N N . PRO A 1 73 ? -10.939 -22.087 6.972 1.00 92.81 73 PRO A N 1
ATOM 559 C CA . PRO A 1 73 ? -11.320 -23.088 7.972 1.00 92.81 73 PRO A CA 1
ATOM 560 C C . PRO A 1 73 ? -10.253 -23.271 9.065 1.00 92.81 73 PRO A C 1
ATOM 562 O O . PRO A 1 73 ? -10.588 -23.310 10.245 1.00 92.81 73 PRO A O 1
ATOM 565 N N . ASP A 1 74 ? -8.968 -23.246 8.702 1.00 91.56 74 ASP A N 1
ATOM 566 C CA . ASP A 1 74 ? -7.846 -23.435 9.638 1.00 91.56 74 ASP A CA 1
ATOM 567 C C . ASP A 1 74 ? -7.772 -22.348 10.731 1.00 91.56 74 ASP A C 1
ATOM 569 O O . ASP A 1 74 ? -7.226 -22.558 11.819 1.00 91.56 74 ASP A O 1
ATOM 573 N N . LEU A 1 75 ? -8.336 -21.164 10.463 1.00 89.00 75 LEU A N 1
ATOM 574 C CA . LEU A 1 75 ? -8.364 -20.050 11.415 1.00 89.00 75 LEU A CA 1
ATOM 575 C C . LEU A 1 75 ? -9.495 -20.172 12.449 1.00 89.00 75 LEU A C 1
ATOM 577 O O . LEU A 1 75 ? -9.552 -19.361 13.379 1.00 89.00 75 LEU A O 1
ATOM 581 N N . LEU A 1 76 ? -10.396 -21.151 12.312 1.00 87.38 76 LEU A N 1
ATOM 582 C CA . LEU A 1 76 ? -11.499 -21.376 13.251 1.00 87.38 76 LEU A CA 1
ATOM 583 C C . LEU A 1 76 ? -11.059 -22.187 14.479 1.00 87.38 76 LEU A C 1
ATOM 585 O O . LEU A 1 76 ? -11.526 -21.901 15.586 1.00 87.38 76 LEU A O 1
ATOM 589 N N . ASP A 1 77 ? -10.128 -23.123 14.276 1.00 77.31 77 ASP A N 1
ATOM 590 C CA . ASP A 1 77 ? -9.727 -24.145 15.253 1.00 77.31 77 ASP A CA 1
ATOM 591 C C . ASP A 1 77 ? -8.535 -23.740 16.132 1.00 77.31 77 ASP A C 1
ATOM 593 O O . ASP A 1 77 ? -8.242 -24.398 17.130 1.00 77.31 77 ASP A O 1
ATOM 597 N N . SER A 1 78 ? -7.837 -22.651 15.798 1.00 64.81 78 SER A N 1
ATOM 598 C CA . SER A 1 78 ? -6.645 -22.239 16.544 1.00 64.81 78 SER A CA 1
ATOM 599 C C . SER A 1 78 ? -6.993 -21.740 17.961 1.00 64.81 78 SER A C 1
ATOM 601 O O . SER A 1 78 ? -7.706 -20.737 18.102 1.00 64.81 78 SER A O 1
ATOM 603 N N . PRO A 1 79 ? -6.465 -22.369 19.034 1.00 56.94 79 PRO A N 1
ATOM 604 C CA . PRO A 1 79 ? -6.525 -21.807 20.375 1.00 56.94 79 PRO A CA 1
ATOM 605 C C . PRO A 1 79 ? -5.657 -20.545 20.419 1.00 56.94 79 PRO A C 1
ATOM 607 O O . PRO A 1 79 ? -4.469 -20.566 20.111 1.00 56.94 79 PRO A O 1
ATOM 610 N N . HIS A 1 80 ? -6.277 -19.421 20.768 1.00 54.06 80 HIS A N 1
ATOM 611 C CA . HIS A 1 80 ? -5.658 -18.096 20.803 1.00 54.06 80 HIS A CA 1
ATOM 612 C C . HIS A 1 80 ? -4.347 -18.072 21.610 1.00 54.06 80 HIS A C 1
ATOM 614 O O . HIS A 1 80 ? -4.397 -18.295 22.824 1.00 54.06 80 HIS A O 1
ATOM 620 N N . PRO A 1 81 ? -3.194 -17.674 21.037 1.00 46.22 81 PRO A N 1
ATOM 621 C CA . PRO A 1 81 ? -2.117 -17.128 21.847 1.00 46.22 81 PRO A CA 1
ATOM 622 C C . PRO A 1 81 ? -2.576 -15.745 22.316 1.00 46.22 81 PRO A C 1
ATOM 624 O O . PRO A 1 81 ? -2.479 -14.747 21.607 1.00 46.22 81 PRO A O 1
ATOM 627 N N . THR A 1 82 ? -3.141 -15.684 23.519 1.00 47.53 82 THR A N 1
ATOM 628 C CA . THR A 1 82 ? -3.697 -14.448 24.097 1.00 47.53 82 THR A CA 1
ATOM 629 C C . THR A 1 82 ? -2.602 -13.569 24.725 1.00 47.53 82 THR A C 1
ATOM 631 O O . THR A 1 82 ? -2.852 -12.834 25.676 1.00 47.53 82 THR A O 1
ATOM 634 N N . THR A 1 83 ? -1.367 -13.622 24.223 1.00 41.44 83 THR A N 1
ATOM 635 C CA . THR A 1 83 ? -0.216 -12.956 24.845 1.00 41.44 83 THR A CA 1
ATOM 636 C C . THR A 1 83 ? 0.713 -12.325 23.809 1.00 41.44 83 THR A C 1
ATOM 638 O O . THR A 1 83 ? 1.007 -12.938 22.782 1.00 41.44 83 THR A O 1
ATOM 641 N N . PRO A 1 84 ? 1.227 -11.106 24.067 1.00 51.91 84 PRO A N 1
ATOM 642 C CA . PRO A 1 84 ? 2.353 -10.588 23.311 1.00 51.91 84 PRO A CA 1
ATOM 643 C C . PRO A 1 84 ? 3.571 -11.463 23.634 1.00 51.91 84 PRO A C 1
ATOM 645 O O . PRO A 1 84 ? 3.816 -11.751 24.804 1.00 51.91 84 PRO A O 1
ATOM 648 N N . THR A 1 85 ? 4.347 -11.823 22.608 1.00 44.34 85 THR A N 1
ATOM 649 C CA . THR A 1 85 ? 5.583 -12.642 22.624 1.00 44.34 85 THR A CA 1
ATOM 650 C C . THR A 1 85 ? 5.375 -14.084 22.164 1.00 44.34 85 THR A C 1
ATOM 652 O O . THR A 1 85 ? 5.082 -14.981 22.943 1.00 44.34 85 THR A O 1
ATOM 655 N N . THR A 1 86 ? 5.632 -14.336 20.882 1.00 36.47 86 THR A N 1
ATOM 656 C CA . THR A 1 86 ? 6.877 -14.996 20.453 1.00 36.47 86 THR A CA 1
ATOM 657 C C . THR A 1 86 ? 7.051 -14.713 18.967 1.00 36.47 86 THR A C 1
ATOM 659 O O . THR A 1 86 ? 6.142 -14.932 18.170 1.00 36.47 86 THR A O 1
ATOM 662 N N . ALA A 1 87 ? 8.208 -14.161 18.611 1.00 43.53 87 ALA A N 1
ATOM 663 C CA . ALA A 1 87 ? 8.623 -13.949 17.239 1.00 43.53 87 ALA A CA 1
ATOM 664 C C . ALA A 1 87 ? 8.570 -15.278 16.473 1.00 43.53 87 ALA A C 1
ATOM 666 O O . ALA A 1 87 ? 9.481 -16.096 16.562 1.00 43.53 87 ALA A O 1
ATOM 667 N N . THR A 1 88 ? 7.499 -15.496 15.713 1.00 38.41 88 THR A N 1
ATOM 668 C CA . THR A 1 88 ? 7.584 -16.389 14.561 1.00 38.41 88 THR A CA 1
ATOM 669 C C . THR A 1 88 ? 8.451 -15.643 13.549 1.00 38.41 88 THR A C 1
ATOM 671 O O . THR A 1 88 ? 8.128 -14.491 13.240 1.00 38.41 88 THR A O 1
ATOM 674 N N . PRO A 1 89 ? 9.577 -16.206 13.079 1.00 36.72 89 PRO A N 1
ATOM 675 C CA . PRO A 1 89 ? 10.361 -15.557 12.043 1.00 36.72 89 PRO A CA 1
ATOM 676 C C . PRO A 1 89 ? 9.443 -15.370 10.839 1.00 36.72 89 PRO A C 1
ATOM 678 O O . PRO A 1 89 ? 8.914 -16.344 10.310 1.00 36.72 89 PRO A O 1
ATOM 681 N N . ASN A 1 90 ? 9.204 -14.113 10.453 1.00 46.88 90 ASN A N 1
ATOM 682 C CA . ASN A 1 90 ? 8.486 -13.787 9.229 1.00 46.88 90 ASN A CA 1
ATOM 683 C C . ASN A 1 90 ? 9.127 -14.598 8.091 1.00 46.88 90 ASN A C 1
ATOM 685 O O . ASN A 1 90 ? 10.279 -14.321 7.758 1.00 46.88 90 ASN A O 1
ATOM 689 N N . PRO A 1 91 ? 8.421 -15.539 7.440 1.00 42.50 91 PRO A N 1
ATOM 690 C CA . PRO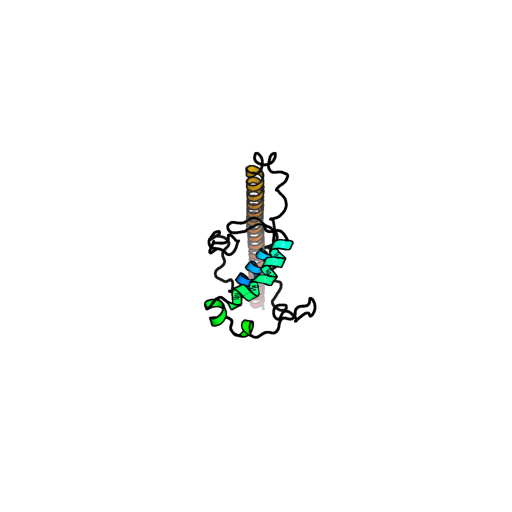 A 1 91 ? 8.984 -16.278 6.308 1.00 42.50 91 PRO A CA 1
ATOM 691 C C . PRO A 1 91 ? 9.248 -15.369 5.090 1.00 42.50 91 PRO A C 1
ATOM 693 O O . PRO A 1 91 ? 9.797 -15.807 4.086 1.00 42.50 91 PRO A O 1
ATOM 696 N N . PHE A 1 92 ? 8.901 -14.082 5.189 1.00 48.09 92 PHE A N 1
ATOM 697 C CA . PHE A 1 92 ? 9.068 -13.059 4.161 1.00 48.09 92 PHE A CA 1
ATOM 698 C C . PHE A 1 92 ? 10.268 -12.125 4.388 1.00 48.09 92 PHE A C 1
ATOM 700 O O . PHE A 1 92 ? 10.416 -11.147 3.659 1.00 48.09 92 PHE A O 1
ATOM 707 N N . SER A 1 93 ? 11.149 -12.392 5.360 1.00 40.91 93 SER A N 1
ATOM 708 C CA . SER A 1 93 ? 12.332 -11.545 5.604 1.00 40.91 93 SER A CA 1
ATOM 709 C C . SER A 1 93 ? 13.397 -11.611 4.497 1.00 40.91 93 SER A C 1
ATOM 711 O O . SER A 1 93 ? 14.331 -10.812 4.495 1.00 40.91 93 SER A O 1
ATOM 713 N N . ASN A 1 94 ? 13.267 -12.529 3.533 1.00 43.69 94 ASN A N 1
ATOM 714 C CA . ASN A 1 94 ? 14.334 -12.855 2.590 1.00 43.69 94 ASN A CA 1
ATOM 715 C C . ASN A 1 94 ? 13.866 -12.672 1.138 1.00 43.69 94 ASN A C 1
ATOM 717 O O . ASN A 1 94 ? 13.861 -13.614 0.351 1.00 43.69 94 ASN A O 1
ATOM 721 N N . THR A 1 95 ? 13.452 -11.471 0.742 1.00 39.53 95 THR A N 1
ATOM 722 C CA . THR A 1 95 ? 13.359 -11.129 -0.687 1.00 39.53 95 THR A CA 1
ATOM 723 C C . THR A 1 95 ? 13.807 -9.689 -0.904 1.00 39.53 95 THR A C 1
ATOM 725 O O . THR A 1 95 ? 13.044 -8.747 -0.745 1.00 39.53 95 THR A O 1
ATOM 728 N N . SER A 1 96 ? 15.093 -9.563 -1.246 1.00 41.75 96 SER A N 1
ATOM 729 C CA . SER A 1 96 ? 15.702 -8.491 -2.043 1.00 41.75 96 SER A CA 1
ATOM 730 C C . SER A 1 96 ? 15.159 -7.071 -1.819 1.00 41.75 96 SER A C 1
ATOM 732 O O . SER A 1 96 ? 14.257 -6.593 -2.510 1.00 41.75 96 SER A O 1
ATOM 734 N N . ALA A 1 97 ? 15.844 -6.364 -0.925 1.00 40.62 97 ALA A N 1
ATOM 735 C CA . ALA A 1 97 ? 15.776 -4.935 -0.633 1.00 40.62 97 ALA A CA 1
ATOM 736 C C . ALA A 1 97 ? 16.205 -4.013 -1.807 1.00 40.62 97 ALA A C 1
ATOM 738 O O . ALA A 1 97 ? 17.021 -3.114 -1.625 1.00 40.62 97 ALA A O 1
ATOM 739 N N . ALA A 1 98 ? 15.667 -4.214 -3.014 1.00 37.53 98 ALA A N 1
ATOM 740 C CA . ALA A 1 98 ? 16.015 -3.427 -4.207 1.00 37.53 98 ALA A CA 1
ATOM 741 C C . ALA A 1 98 ? 14.906 -2.466 -4.688 1.00 37.53 98 ALA A C 1
ATOM 743 O O . ALA A 1 98 ? 15.106 -1.744 -5.659 1.00 37.53 98 ALA A O 1
ATOM 744 N N . ALA A 1 99 ? 13.755 -2.402 -4.006 1.00 42.72 99 ALA A N 1
ATOM 745 C CA . ALA A 1 99 ? 12.652 -1.490 -4.354 1.00 42.72 99 ALA A CA 1
ATOM 746 C C . ALA A 1 99 ? 12.284 -0.495 -3.230 1.00 42.72 99 ALA A C 1
ATOM 748 O O . ALA A 1 99 ? 11.254 0.172 -3.290 1.00 42.72 99 ALA A O 1
ATOM 749 N N . THR A 1 100 ? 13.125 -0.378 -2.198 1.00 38.84 100 THR A N 1
ATOM 750 C CA . THR A 1 100 ? 12.778 0.275 -0.921 1.00 38.84 100 THR A CA 1
ATOM 751 C C . THR A 1 100 ? 12.940 1.806 -0.910 1.00 38.84 100 THR A C 1
ATOM 753 O O . THR A 1 100 ? 12.548 2.453 0.053 1.00 38.84 100 THR A O 1
ATOM 756 N N . THR A 1 101 ? 13.450 2.450 -1.965 1.00 32.75 101 THR A N 1
ATOM 757 C CA . THR A 1 101 ? 13.826 3.883 -1.883 1.00 32.75 101 THR A CA 1
ATOM 758 C C . THR A 1 101 ? 12.794 4.877 -2.445 1.00 32.75 101 THR A C 1
ATOM 760 O O . THR A 1 101 ? 13.048 6.075 -2.423 1.00 32.75 101 THR A O 1
ATOM 763 N N . ALA A 1 102 ? 11.608 4.456 -2.905 1.00 39.84 102 ALA A N 1
ATOM 764 C CA . ALA A 1 102 ? 10.680 5.380 -3.588 1.00 39.84 102 ALA A CA 1
ATOM 765 C C . ALA A 1 102 ? 9.257 5.509 -3.006 1.00 39.84 102 ALA A C 1
ATOM 767 O O . ALA A 1 102 ? 8.426 6.155 -3.641 1.00 39.84 102 ALA A O 1
ATOM 768 N N . VAL A 1 103 ? 8.942 4.939 -1.835 1.00 38.16 103 VAL A N 1
ATOM 769 C CA . VAL A 1 103 ? 7.536 4.883 -1.355 1.00 38.16 103 VAL A CA 1
ATOM 770 C C . VAL A 1 103 ? 7.272 5.679 -0.068 1.00 38.16 103 VAL A C 1
ATOM 772 O O . VAL A 1 103 ? 6.128 5.839 0.337 1.00 38.16 103 VAL A O 1
ATOM 775 N N . VAL A 1 104 ? 8.294 6.284 0.543 1.00 40.88 104 VAL A N 1
ATOM 776 C CA . VAL A 1 104 ? 8.122 7.107 1.752 1.00 40.88 104 VAL A CA 1
ATOM 777 C C . VAL A 1 104 ? 8.224 8.589 1.399 1.00 40.88 104 VAL A C 1
ATOM 779 O O . VAL A 1 104 ? 9.305 9.167 1.456 1.00 40.88 104 VAL A O 1
ATOM 782 N N . ALA A 1 105 ? 7.101 9.218 1.039 1.00 34.78 105 ALA A N 1
ATOM 783 C CA . ALA A 1 105 ? 6.949 10.668 1.174 1.00 34.78 105 ALA A CA 1
ATOM 784 C C . ALA A 1 105 ? 5.474 11.120 1.171 1.00 34.78 105 ALA A C 1
ATOM 786 O O . ALA A 1 105 ? 4.837 11.240 0.128 1.00 34.78 105 ALA A O 1
ATOM 787 N N . THR A 1 106 ? 5.034 11.544 2.359 1.00 32.16 106 THR A N 1
ATOM 788 C CA . THR A 1 106 ? 4.021 12.580 2.655 1.00 32.16 106 THR A CA 1
ATOM 789 C C . THR A 1 106 ? 2.582 12.168 2.970 1.00 32.16 106 THR A C 1
ATOM 791 O O . THR A 1 106 ? 1.661 12.458 2.213 1.00 32.16 106 THR A O 1
ATOM 794 N N . ALA A 1 107 ? 2.364 11.706 4.206 1.00 37.25 107 ALA A N 1
ATOM 795 C CA . ALA A 1 107 ? 1.089 11.927 4.885 1.00 37.25 107 ALA A CA 1
ATOM 796 C C . ALA A 1 107 ? 1.193 11.918 6.426 1.00 37.25 107 ALA A C 1
ATOM 798 O O . ALA A 1 107 ? 0.837 10.952 7.079 1.00 37.25 107 ALA A O 1
ATOM 799 N N . ALA A 1 108 ? 1.644 13.022 7.033 1.00 35.53 108 ALA A N 1
ATOM 800 C CA . ALA A 1 108 ? 1.268 13.381 8.407 1.00 35.53 108 ALA A CA 1
ATOM 801 C C . ALA A 1 108 ? 1.573 14.861 8.690 1.00 35.53 108 ALA A C 1
ATOM 803 O O . ALA A 1 108 ? 2.580 15.393 8.233 1.00 35.53 108 ALA A O 1
ATOM 804 N N . SER A 1 109 ? 0.717 15.488 9.503 1.00 45.94 109 SER A N 1
ATOM 805 C CA . SER A 1 109 ? 0.716 16.890 9.965 1.00 45.94 109 SER A CA 1
ATOM 806 C C . SER A 1 109 ? -0.085 17.853 9.091 1.00 45.94 109 SER A C 1
ATOM 808 O O . SER A 1 109 ? 0.447 18.351 8.100 1.00 45.94 109 SER A O 1
ATOM 810 N N . LYS A 1 110 ? -1.350 18.157 9.466 1.00 35.59 110 LYS A N 1
ATOM 811 C CA . LYS A 1 110 ? -2.031 19.395 9.007 1.00 35.59 110 LYS A CA 1
ATOM 812 C C . LYS A 1 110 ? -3.374 19.809 9.636 1.00 35.59 110 LYS A C 1
ATOM 814 O O . LYS A 1 110 ? -3.996 20.706 9.077 1.00 35.59 110 LYS A O 1
ATOM 819 N N . ASP A 1 111 ? -3.836 19.277 10.771 1.00 42.94 111 ASP A N 1
ATOM 820 C CA . ASP A 1 111 ? -5.209 19.617 11.217 1.00 42.94 111 ASP A CA 1
ATOM 821 C C . ASP A 1 111 ? -5.347 20.882 12.097 1.00 42.94 111 ASP A C 1
ATOM 823 O O . ASP A 1 111 ? -6.367 21.558 12.031 1.00 42.94 111 ASP A O 1
ATOM 827 N N . ALA A 1 112 ? -4.302 21.350 12.795 1.00 39.62 112 ALA A N 1
ATOM 828 C CA . ALA A 1 112 ? -4.362 22.633 13.530 1.00 39.62 112 ALA A CA 1
ATOM 829 C C . ALA A 1 112 ? -4.095 23.879 12.649 1.00 39.62 112 ALA A C 1
ATOM 831 O O . ALA A 1 112 ? -4.356 25.014 13.042 1.00 39.62 112 ALA A O 1
ATOM 832 N N . ARG A 1 113 ? -3.598 23.685 11.420 1.00 46.19 113 ARG A N 1
ATOM 833 C CA . ARG A 1 113 ? -3.178 24.755 10.494 1.00 46.19 113 ARG A CA 1
ATOM 834 C C . ARG A 1 113 ? -4.246 25.082 9.439 1.00 46.19 113 ARG A C 1
ATOM 836 O O . ARG A 1 113 ? -3.960 25.746 8.449 1.00 46.19 113 ARG A O 1
ATOM 843 N N . LYS A 1 114 ? -5.477 24.592 9.600 1.00 37.66 114 LYS A N 1
ATOM 844 C CA . LYS A 1 114 ? -6.488 24.566 8.528 1.00 37.66 114 LYS A CA 1
ATOM 845 C C . LYS A 1 114 ? -7.131 25.918 8.204 1.00 37.66 114 LYS A C 1
ATOM 847 O O . LYS A 1 114 ? -7.595 26.103 7.088 1.00 37.66 114 LYS A O 1
ATOM 852 N N . ARG A 1 115 ? -7.110 26.896 9.119 1.00 42.09 115 ARG A N 1
ATOM 853 C CA . ARG A 1 115 ? -7.726 28.219 8.871 1.00 42.09 115 ARG A CA 1
ATOM 854 C C . ARG A 1 115 ? -6.805 29.272 8.248 1.00 42.09 115 ARG A C 1
ATOM 856 O O . ARG A 1 115 ? -7.305 30.205 7.640 1.00 42.09 115 ARG A O 1
ATOM 863 N N . ILE A 1 116 ? -5.483 29.102 8.320 1.00 47.66 116 ILE A N 1
ATOM 864 C CA . ILE A 1 116 ? -4.511 30.055 7.741 1.00 47.66 116 ILE A CA 1
ATOM 865 C C . ILE A 1 116 ? -3.918 29.526 6.412 1.00 47.66 116 ILE A C 1
ATOM 867 O O . ILE A 1 116 ? -3.432 30.296 5.590 1.00 47.66 116 ILE A O 1
ATOM 871 N N . VAL A 1 117 ? -4.004 28.215 6.138 1.00 46.75 117 VAL A N 1
ATOM 872 C CA . VAL A 1 117 ? -3.300 27.547 5.015 1.00 46.75 117 VAL A CA 1
ATOM 873 C C . VAL A 1 117 ? -4.139 27.348 3.751 1.00 46.75 117 VAL A C 1
ATOM 875 O O . VAL A 1 117 ? -3.568 27.147 2.678 1.00 46.75 117 VAL A O 1
ATOM 878 N N . GLN A 1 118 ? -5.469 27.456 3.822 1.00 48.00 118 GLN A N 1
ATOM 879 C CA . GLN A 1 118 ? -6.353 27.204 2.672 1.00 48.00 118 GLN A CA 1
ATOM 880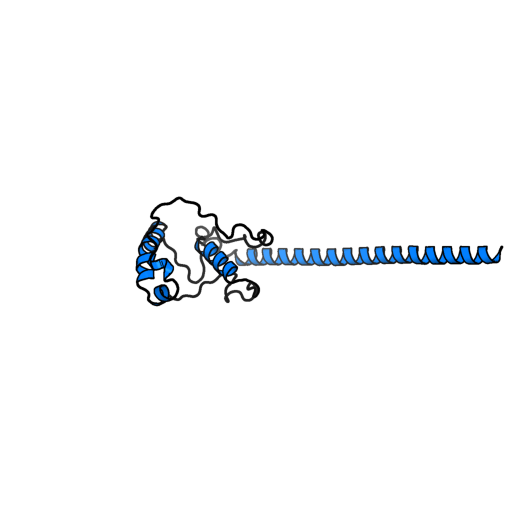 C C . GLN A 1 118 ? -6.027 28.103 1.459 1.00 48.00 118 GLN A C 1
ATOM 882 O O . GLN A 1 118 ? -6.190 27.674 0.321 1.00 48.00 118 GLN A O 1
ATOM 887 N N . LYS A 1 119 ? -5.498 29.317 1.678 1.00 42.19 119 LYS A N 1
ATOM 888 C CA . LYS A 1 119 ? -5.161 30.252 0.591 1.00 42.19 119 LYS A CA 1
ATOM 889 C C . LYS A 1 119 ? -3.793 29.992 -0.075 1.00 42.19 119 LYS A C 1
ATOM 891 O O . LYS A 1 119 ? -3.584 30.464 -1.179 1.00 42.19 119 LYS A O 1
ATOM 896 N N . HIS A 1 120 ? -2.883 29.229 0.546 1.00 43.59 120 HIS A N 1
ATOM 897 C CA . HIS A 1 120 ? -1.483 29.070 0.086 1.00 43.59 120 HIS A CA 1
ATOM 898 C C . HIS A 1 120 ? -1.111 27.658 -0.417 1.00 43.59 120 HIS A C 1
ATOM 900 O O . HIS A 1 120 ? -0.015 27.439 -0.925 1.00 43.59 120 HIS A O 1
ATOM 906 N N . GLN A 1 121 ? -1.989 26.662 -0.279 1.00 43.25 121 GLN A N 1
ATOM 907 C CA . GLN A 1 121 ? -1.667 25.272 -0.623 1.00 43.25 121 GLN A CA 1
ATOM 908 C C . GLN A 1 121 ? -1.670 24.898 -2.131 1.00 43.25 121 GLN A C 1
ATOM 910 O O . GLN A 1 121 ? -0.971 23.924 -2.448 1.00 43.25 121 GLN A O 1
ATOM 915 N N . PRO A 1 122 ? -2.373 25.583 -3.069 1.00 47.50 122 PRO A N 1
ATOM 916 C CA . PRO A 1 122 ? -2.277 25.216 -4.484 1.00 47.50 122 PRO A CA 1
ATOM 917 C C . PRO A 1 122 ? -0.910 25.581 -5.085 1.00 47.50 122 PRO A C 1
ATOM 919 O O . PRO A 1 122 ? -0.359 24.782 -5.836 1.00 47.50 122 PRO A O 1
ATOM 922 N N . GLU A 1 123 ? -0.295 26.698 -4.682 1.00 48.47 123 GLU A N 1
ATOM 923 C CA . GLU A 1 123 ? 1.019 27.113 -5.201 1.00 48.47 123 GLU A CA 1
ATOM 924 C C . GLU A 1 123 ? 2.158 26.174 -4.787 1.00 48.47 123 GLU A C 1
ATOM 926 O O . GLU A 1 123 ? 2.991 25.831 -5.618 1.00 48.47 123 GLU A O 1
ATOM 931 N N . ILE A 1 124 ? 2.174 25.674 -3.546 1.00 52.56 124 ILE A N 1
ATOM 932 C CA . ILE A 1 124 ? 3.283 24.834 -3.047 1.00 52.56 124 ILE A CA 1
ATOM 933 C C . ILE A 1 124 ? 3.364 23.486 -3.790 1.00 52.56 124 ILE A C 1
ATOM 935 O O . ILE A 1 124 ? 4.454 22.979 -4.056 1.00 52.56 124 ILE A O 1
ATOM 939 N N . LYS A 1 125 ? 2.218 22.891 -4.156 1.00 55.66 125 LYS A N 1
ATOM 940 C CA . LYS A 1 125 ? 2.201 21.639 -4.938 1.00 55.66 125 LYS A CA 1
ATOM 941 C C . LYS A 1 125 ? 2.590 21.875 -6.399 1.00 55.66 125 LYS A C 1
ATOM 943 O O . LYS A 1 125 ? 3.302 21.049 -6.966 1.00 55.66 125 LYS A O 1
ATOM 948 N N . ILE A 1 126 ? 2.164 22.998 -6.980 1.00 60.16 126 ILE A N 1
ATOM 949 C CA . ILE A 1 126 ? 2.527 23.388 -8.348 1.00 60.16 126 ILE A CA 1
ATOM 950 C C . ILE A 1 126 ? 4.032 23.681 -8.429 1.00 60.16 126 ILE A C 1
ATOM 952 O O . ILE A 1 126 ? 4.697 23.156 -9.317 1.00 60.16 126 ILE A O 1
ATOM 956 N N . GLN A 1 127 ? 4.597 24.399 -7.454 1.00 60.16 127 GLN A N 1
ATOM 957 C CA . GLN A 1 127 ? 6.031 24.699 -7.379 1.00 60.16 127 GLN A CA 1
ATOM 958 C C . GLN A 1 127 ? 6.888 23.434 -7.251 1.00 60.16 127 GLN A C 1
ATOM 960 O O . GLN A 1 127 ? 7.853 23.275 -7.994 1.00 60.16 127 GLN A O 1
ATOM 965 N N . HIS A 1 128 ? 6.520 22.497 -6.371 1.00 59.47 128 HIS A N 1
ATOM 966 C CA . HIS A 1 128 ? 7.288 21.259 -6.199 1.00 59.47 128 HIS A CA 1
ATOM 967 C C . HIS A 1 128 ? 7.247 20.370 -7.456 1.00 59.47 128 HIS A C 1
ATOM 969 O O . HIS A 1 128 ? 8.259 19.785 -7.847 1.00 59.47 128 HIS A O 1
ATOM 975 N N . HIS A 1 129 ? 6.098 20.301 -8.137 1.00 65.75 129 HIS A N 1
ATOM 976 C CA . HIS A 1 129 ? 5.973 19.561 -9.395 1.00 65.75 129 HIS A CA 1
ATOM 977 C C . HIS A 1 129 ? 6.743 20.243 -10.540 1.00 65.75 129 HIS A C 1
ATOM 979 O O . HIS A 1 129 ? 7.423 19.570 -11.314 1.00 65.75 129 HIS A O 1
ATOM 985 N N . GLN A 1 130 ? 6.718 21.577 -10.605 1.00 66.44 130 GLN A N 1
ATOM 986 C CA . GLN A 1 130 ? 7.469 22.365 -11.584 1.00 66.44 130 GLN A CA 1
ATOM 987 C C . GLN A 1 130 ? 8.987 22.247 -11.370 1.00 66.44 130 GLN A C 1
ATOM 989 O O . GLN A 1 130 ? 9.738 22.098 -12.334 1.00 66.44 130 GLN A O 1
ATOM 994 N N . GLN A 1 131 ? 9.447 22.210 -10.117 1.00 69.06 131 GLN A N 1
ATOM 995 C CA . GLN A 1 131 ? 10.861 22.032 -9.783 1.00 69.06 131 GLN A CA 1
ATOM 996 C C . GLN A 1 131 ? 11.366 20.624 -10.139 1.00 69.06 131 GLN A C 1
ATOM 998 O O . GLN A 1 131 ? 12.450 20.480 -10.707 1.00 69.06 131 GLN A O 1
ATOM 1003 N N . GLN A 1 132 ? 10.560 19.582 -9.904 1.00 70.94 132 GLN A N 1
ATOM 1004 C CA . GLN A 1 132 ? 10.897 18.222 -10.344 1.00 70.94 132 GLN A CA 1
ATOM 1005 C C . GLN A 1 132 ? 10.932 18.089 -11.873 1.00 70.94 132 GLN A C 1
ATOM 1007 O O . GLN A 1 132 ? 11.780 17.373 -12.410 1.00 70.94 132 GLN A O 1
ATOM 1012 N N . GLN A 1 133 ? 10.048 18.783 -12.595 1.00 70.06 133 GLN A N 1
ATOM 1013 C CA . GLN A 1 133 ? 10.074 18.798 -14.060 1.00 70.06 133 GLN A CA 1
ATOM 1014 C C . GLN A 1 133 ? 11.327 19.500 -14.604 1.00 70.06 133 GLN A C 1
ATOM 1016 O O . GLN A 1 133 ? 11.958 18.978 -15.524 1.00 70.06 133 GLN A O 1
ATOM 1021 N N . GLN A 1 134 ? 11.747 20.616 -13.999 1.00 69.69 134 GLN A N 1
ATOM 1022 C CA . GLN A 1 134 ? 12.988 21.306 -14.372 1.00 69.69 134 GLN A CA 1
ATOM 1023 C C . GLN A 1 134 ? 14.226 20.433 -14.130 1.00 69.69 134 GLN A C 1
ATOM 1025 O O . GLN A 1 134 ? 15.090 20.346 -15.001 1.00 69.69 134 GLN A O 1
ATOM 1030 N N . GLN A 1 135 ? 14.292 19.719 -13.000 1.00 72.75 135 GLN A N 1
ATOM 1031 C CA . GLN A 1 135 ? 15.397 18.791 -12.727 1.00 72.75 135 GLN A CA 1
ATOM 1032 C C . GLN A 1 135 ? 15.458 17.654 -13.757 1.00 72.75 135 GLN A C 1
ATOM 1034 O O . GLN A 1 135 ? 16.533 17.358 -14.277 1.00 72.75 135 GLN A O 1
ATOM 1039 N N . LYS A 1 136 ? 14.312 17.064 -14.127 1.00 76.81 136 LYS A N 1
ATOM 1040 C CA . LYS A 1 136 ? 14.256 16.032 -15.178 1.00 76.81 136 LYS A CA 1
ATOM 1041 C C . LYS A 1 136 ? 14.732 16.564 -16.531 1.00 76.81 136 LYS A C 1
ATOM 1043 O O . LYS A 1 136 ? 15.485 15.877 -17.216 1.00 76.81 136 LYS A O 1
ATOM 1048 N N . GLN A 1 137 ? 14.344 17.787 -16.899 1.00 79.25 137 GLN A N 1
ATOM 1049 C CA . GLN A 1 137 ? 14.801 18.413 -18.143 1.00 79.25 137 GLN A CA 1
ATOM 1050 C C . GLN A 1 137 ? 16.317 18.650 -18.137 1.00 79.25 137 GLN A C 1
ATOM 1052 O O . GLN A 1 137 ? 16.982 18.313 -19.116 1.00 79.25 137 GLN A O 1
ATOM 1057 N N . GLN A 1 138 ? 16.886 19.143 -17.032 1.00 79.75 138 GLN A N 1
ATOM 1058 C CA . GLN A 1 138 ? 18.336 19.334 -16.927 1.00 79.75 138 GLN A CA 1
ATOM 1059 C C . GLN A 1 138 ? 19.109 18.012 -17.028 1.00 79.75 138 GLN A C 1
ATOM 1061 O O . GLN A 1 138 ? 20.092 17.941 -17.764 1.00 79.75 138 GLN A O 1
ATOM 1066 N N . VAL A 1 139 ? 18.637 16.941 -16.378 1.00 80.31 139 VAL A N 1
ATOM 1067 C CA . VAL A 1 139 ? 19.269 15.611 -16.466 1.00 80.31 139 VAL A CA 1
ATOM 1068 C C . VAL A 1 139 ? 19.238 15.068 -17.899 1.00 80.31 139 VAL A C 1
ATOM 1070 O O . VAL A 1 139 ? 20.244 14.546 -18.377 1.00 80.31 139 VAL A O 1
ATOM 1073 N N . VAL A 1 140 ? 18.125 15.234 -18.623 1.00 85.06 140 VAL A N 1
ATOM 1074 C CA . VAL A 1 140 ? 18.011 14.795 -20.028 1.00 85.06 140 VAL A CA 1
ATOM 1075 C C . VAL A 1 140 ? 18.963 15.573 -20.942 1.00 85.06 140 VAL A C 1
ATOM 1077 O O . VAL A 1 140 ? 19.609 14.977 -21.809 1.00 85.06 140 VAL A O 1
ATOM 1080 N N . LEU A 1 141 ? 19.091 16.889 -20.746 1.00 88.19 141 LEU A N 1
ATOM 1081 C CA . LEU A 1 141 ? 20.012 17.720 -21.527 1.00 88.19 141 LEU A CA 1
ATOM 1082 C C . LEU A 1 141 ? 21.475 17.359 -21.255 1.00 88.19 141 LEU A C 1
ATOM 1084 O O . LEU A 1 141 ? 22.257 17.234 -22.201 1.00 88.19 141 LEU A O 1
ATOM 1088 N N . LEU A 1 142 ? 21.832 17.125 -19.989 1.00 86.75 142 LEU A N 1
ATOM 1089 C CA . LEU A 1 142 ? 23.170 16.670 -19.620 1.00 86.75 142 LEU A CA 1
ATOM 1090 C C . LEU A 1 142 ? 23.471 15.296 -20.212 1.00 86.75 142 LEU A C 1
ATOM 1092 O O . LEU A 1 142 ? 24.528 15.124 -20.810 1.00 86.75 142 LEU A O 1
ATOM 1096 N N . GLN A 1 143 ? 22.529 14.355 -20.153 1.00 86.12 143 GLN A N 1
ATOM 1097 C CA . GLN A 1 143 ? 22.722 13.029 -20.735 1.00 86.12 143 GLN A CA 1
ATOM 1098 C C . GLN A 1 143 ? 22.900 13.095 -22.257 1.00 86.12 143 GLN A C 1
ATOM 1100 O O . GLN A 1 143 ? 23.774 12.430 -22.810 1.00 86.12 143 GLN A O 1
ATOM 1105 N N . ARG A 1 144 ? 22.135 13.947 -22.955 1.00 89.12 144 ARG A N 1
ATOM 1106 C CA . ARG A 1 144 ? 22.317 14.178 -24.397 1.00 89.12 144 ARG A CA 1
ATOM 1107 C C . ARG A 1 144 ? 23.680 14.802 -24.708 1.00 89.12 144 ARG A C 1
ATOM 1109 O O . ARG A 1 144 ? 24.314 14.399 -25.682 1.00 89.12 144 ARG A O 1
ATOM 1116 N N . SER A 1 145 ? 24.127 15.754 -23.890 1.00 90.19 145 SER A N 1
ATOM 1117 C CA . SER A 1 145 ? 25.443 16.389 -24.021 1.00 90.19 145 SER A CA 1
ATOM 1118 C C . SER A 1 145 ? 26.577 15.377 -23.826 1.00 90.19 145 SER A C 1
ATOM 1120 O O . SER A 1 145 ? 27.448 15.246 -24.687 1.00 90.19 145 SER A O 1
ATOM 1122 N N . VAL A 1 146 ? 26.508 14.584 -22.754 1.00 85.88 146 VAL A N 1
ATOM 1123 C CA . VAL A 1 146 ? 27.467 13.521 -22.425 1.00 85.88 146 VAL A CA 1
ATOM 1124 C C . VAL A 1 146 ? 27.497 12.467 -23.531 1.00 85.88 146 VAL A C 1
ATOM 1126 O O . VAL A 1 146 ? 28.568 12.177 -24.059 1.00 85.88 146 VAL A O 1
ATOM 1129 N N . ASN A 1 147 ? 26.343 11.963 -23.974 1.00 85.38 147 ASN A N 1
ATOM 1130 C CA . ASN A 1 147 ? 26.263 11.000 -25.078 1.00 85.38 147 ASN A CA 1
ATOM 1131 C C . ASN A 1 147 ? 26.866 11.556 -26.379 1.00 85.38 147 ASN A C 1
ATOM 1133 O O . ASN A 1 147 ? 27.577 10.844 -27.089 1.00 85.38 147 ASN A O 1
ATOM 1137 N N . GLY A 1 148 ? 26.633 12.838 -26.679 1.00 88.75 148 GLY A N 1
ATOM 1138 C CA . GLY A 1 148 ? 27.244 13.515 -27.822 1.00 88.75 148 GLY A CA 1
ATOM 1139 C C . GLY A 1 148 ? 28.769 13.619 -27.708 1.00 88.75 148 GLY A C 1
ATOM 1140 O O . GLY A 1 148 ? 29.479 13.339 -28.676 1.00 88.75 148 GLY A O 1
ATOM 1141 N N . ALA A 1 149 ? 29.285 13.966 -26.527 1.00 87.56 149 ALA A N 1
ATOM 1142 C CA . ALA A 1 149 ? 30.720 14.039 -26.261 1.00 87.56 149 ALA A CA 1
ATOM 1143 C C . ALA A 1 149 ? 31.396 12.660 -26.374 1.00 87.56 149 ALA A C 1
ATOM 1145 O O . ALA A 1 149 ? 32.406 12.528 -27.068 1.00 87.56 149 ALA A O 1
ATOM 1146 N N . TRP A 1 150 ? 30.797 11.617 -25.790 1.00 82.06 150 TRP A N 1
ATOM 1147 C CA . TRP A 1 150 ? 31.275 10.236 -25.906 1.00 82.06 150 TRP A CA 1
ATOM 1148 C C . TRP A 1 150 ? 31.237 9.719 -27.345 1.00 82.06 150 TRP A C 1
ATOM 1150 O O . TRP A 1 150 ? 32.172 9.043 -27.772 1.00 82.06 150 TRP A O 1
ATOM 1160 N N . SER A 1 151 ? 30.209 10.071 -28.124 1.00 83.31 151 SER A N 1
ATOM 1161 C CA . SER A 1 151 ? 30.127 9.701 -29.542 1.00 83.31 151 SER A CA 1
ATOM 1162 C C . SER A 1 151 ? 31.254 10.329 -30.366 1.00 83.31 151 SER A C 1
ATOM 1164 O O . SER A 1 151 ? 31.847 9.653 -31.208 1.00 83.31 151 SER A O 1
ATOM 1166 N N . ARG A 1 152 ? 31.575 11.606 -30.122 1.00 82.25 152 ARG A N 1
ATOM 1167 C CA . ARG A 1 152 ? 32.675 12.308 -30.805 1.00 82.25 152 ARG A CA 1
ATOM 1168 C C . ARG A 1 152 ? 34.033 11.732 -30.411 1.00 82.25 152 ARG A C 1
ATOM 1170 O O . ARG A 1 152 ? 34.859 11.470 -31.280 1.00 82.25 152 ARG A O 1
ATOM 1177 N N . LEU A 1 153 ? 34.233 11.459 -29.122 1.00 81.75 153 LEU A N 1
ATOM 1178 C CA . LEU A 1 153 ? 35.467 10.859 -28.621 1.00 81.75 153 LEU A CA 1
ATOM 1179 C C . LEU A 1 153 ? 35.681 9.450 -29.190 1.00 81.75 153 LEU A C 1
ATOM 1181 O O . LEU A 1 153 ? 36.759 9.143 -29.697 1.00 81.75 153 LEU A O 1
ATOM 1185 N N . ARG A 1 154 ? 34.634 8.615 -29.185 1.00 84.38 154 ARG A N 1
ATOM 1186 C CA . ARG A 1 154 ? 34.671 7.267 -29.764 1.00 84.38 154 ARG A CA 1
ATOM 1187 C C . ARG A 1 154 ? 34.986 7.314 -31.260 1.00 84.38 154 ARG A C 1
ATOM 1189 O O . ARG A 1 154 ? 35.824 6.542 -31.712 1.00 84.38 154 ARG A O 1
ATOM 1196 N N . SER A 1 155 ? 34.371 8.227 -32.012 1.00 83.56 155 SER A N 1
ATOM 1197 C CA . SER A 1 155 ? 34.647 8.390 -33.447 1.00 83.56 155 SER A CA 1
ATOM 1198 C C . SER A 1 155 ? 36.107 8.765 -33.718 1.00 83.56 155 SER A C 1
ATOM 1200 O O . SER A 1 155 ? 36.737 8.175 -34.592 1.00 83.56 155 SER A O 1
ATOM 1202 N N . ASN A 1 156 ? 36.673 9.696 -32.946 1.00 84.38 156 ASN A N 1
ATOM 1203 C CA . ASN A 1 156 ? 38.062 10.129 -33.124 1.00 84.38 156 ASN A CA 1
ATOM 1204 C C . ASN A 1 156 ? 39.061 9.005 -32.808 1.00 84.38 156 ASN A C 1
ATOM 1206 O O . ASN A 1 156 ? 40.055 8.856 -33.514 1.00 84.38 156 ASN A O 1
ATOM 1210 N N . ILE A 1 157 ? 38.774 8.172 -31.802 1.00 89.25 157 ILE A N 1
ATOM 1211 C CA . ILE A 1 157 ? 39.598 7.000 -31.468 1.00 89.25 157 ILE A CA 1
ATOM 1212 C C . ILE A 1 157 ? 39.595 5.983 -32.616 1.00 89.25 157 ILE A C 1
ATOM 1214 O O . ILE A 1 157 ? 40.657 5.516 -33.020 1.00 89.25 157 ILE A O 1
ATOM 1218 N N . TRP A 1 158 ? 38.425 5.670 -33.183 1.00 84.31 158 TRP A N 1
ATOM 1219 C CA . TRP A 1 158 ? 38.341 4.756 -34.326 1.00 84.31 158 TRP A CA 1
ATOM 1220 C C . TRP A 1 158 ? 39.055 5.302 -35.565 1.00 84.31 158 TRP A C 1
ATOM 1222 O O . TRP A 1 158 ? 39.730 4.532 -36.241 1.00 84.31 158 TRP A O 1
ATOM 1232 N N . LEU A 1 159 ? 38.978 6.609 -35.838 1.00 84.38 159 LEU A N 1
ATOM 1233 C CA . LEU A 1 159 ? 39.697 7.232 -36.957 1.00 84.38 159 LEU A CA 1
ATOM 1234 C C . LEU A 1 159 ? 41.221 7.158 -36.789 1.00 84.38 159 LEU A C 1
ATOM 1236 O O . LEU A 1 159 ? 41.921 6.856 -37.754 1.00 84.38 159 LEU A O 1
ATOM 1240 N N . LEU A 1 160 ? 41.736 7.382 -35.577 1.00 86.19 160 LEU A N 1
ATOM 1241 C CA . LEU A 1 160 ? 43.170 7.276 -35.293 1.00 86.19 160 LEU A CA 1
ATOM 1242 C C . LEU A 1 160 ? 43.669 5.830 -35.381 1.00 86.19 160 LEU A C 1
ATOM 1244 O O . LEU A 1 160 ? 44.727 5.587 -35.956 1.00 86.19 160 LEU A O 1
ATOM 1248 N N . LEU A 1 161 ? 42.900 4.867 -34.865 1.00 90.31 161 LEU A N 1
ATOM 1249 C CA . LEU A 1 161 ? 43.245 3.448 -34.959 1.00 90.31 161 LEU A CA 1
ATOM 1250 C C . LEU A 1 161 ? 43.214 2.956 -36.409 1.00 90.31 161 LEU A C 1
ATOM 1252 O O . LEU A 1 161 ? 44.180 2.348 -36.866 1.00 90.31 161 LEU A O 1
ATOM 1256 N N . LEU A 1 162 ? 42.145 3.250 -37.156 1.00 90.12 162 LEU A N 1
ATOM 1257 C CA . LEU A 1 162 ? 42.019 2.825 -38.552 1.00 90.12 162 LEU A CA 1
ATOM 1258 C C . LEU A 1 162 ? 43.079 3.502 -39.436 1.00 90.12 162 LEU A C 1
ATOM 1260 O O . LEU A 1 162 ? 43.715 2.840 -40.253 1.00 90.12 162 LEU A O 1
ATOM 1264 N N . GLY A 1 163 ? 43.311 4.803 -39.234 1.00 89.62 163 GLY A N 1
ATOM 1265 C CA . GLY A 1 163 ? 44.348 5.559 -39.935 1.00 89.62 163 GLY A CA 1
ATOM 1266 C C . GLY A 1 163 ? 45.756 5.050 -39.624 1.00 89.62 163 GLY A C 1
ATOM 1267 O O . GLY A 1 163 ? 46.554 4.862 -40.541 1.00 89.62 163 GLY A O 1
ATOM 1268 N N . GLY A 1 164 ? 46.044 4.750 -38.354 1.00 92.00 164 GLY A N 1
ATOM 1269 C CA . GLY A 1 164 ? 47.318 4.173 -37.924 1.00 92.00 164 GLY A CA 1
ATOM 1270 C C . GLY A 1 164 ? 47.575 2.788 -38.522 1.00 92.00 164 GLY A C 1
ATOM 1271 O O . GLY A 1 164 ? 48.662 2.540 -39.040 1.00 92.00 164 GLY A O 1
ATOM 1272 N N . VAL A 1 165 ? 46.566 1.909 -38.533 1.00 93.12 165 VAL A N 1
ATOM 1273 C CA . VAL A 1 165 ? 46.662 0.583 -39.170 1.00 93.12 165 VAL A CA 1
ATOM 1274 C C . VAL A 1 165 ? 46.887 0.716 -40.678 1.00 93.12 165 VAL A C 1
ATOM 1276 O O . VAL A 1 165 ? 47.766 0.051 -41.221 1.00 93.12 165 VAL A O 1
ATOM 1279 N N . MET A 1 166 ? 46.163 1.606 -41.361 1.00 90.12 166 MET A N 1
ATOM 1280 C CA . MET A 1 166 ? 46.351 1.839 -42.800 1.00 90.12 166 MET A CA 1
ATOM 1281 C C . MET A 1 166 ? 47.747 2.382 -43.130 1.00 90.12 166 MET A C 1
ATOM 1283 O O . MET A 1 166 ? 48.376 1.913 -44.080 1.00 90.12 166 MET A O 1
ATOM 1287 N N . ALA A 1 167 ? 48.260 3.326 -42.336 1.00 92.00 167 ALA A N 1
ATOM 1288 C CA . ALA A 1 167 ? 49.616 3.848 -42.49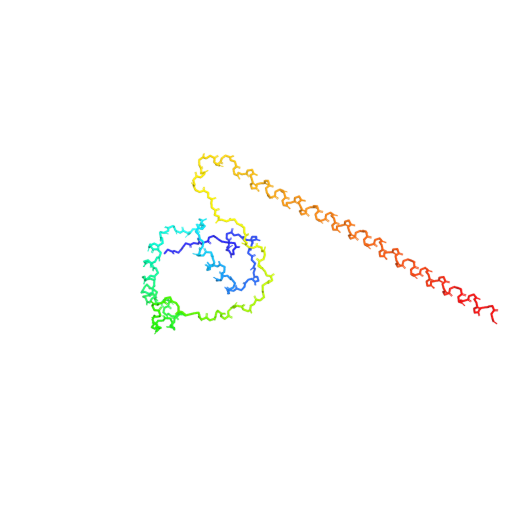1 1.00 92.00 167 ALA A CA 1
ATOM 1289 C C . ALA A 1 167 ? 50.672 2.757 -42.251 1.00 92.00 167 ALA A C 1
ATOM 1291 O O . ALA A 1 167 ? 51.608 2.617 -43.038 1.00 92.00 167 ALA A O 1
ATOM 1292 N N . TYR A 1 168 ? 50.491 1.935 -41.214 1.00 93.44 168 TYR A N 1
ATOM 1293 C CA . TYR A 1 168 ? 51.373 0.811 -40.908 1.00 93.44 168 TYR A CA 1
ATOM 1294 C C . TYR A 1 168 ? 51.414 -0.222 -42.046 1.00 93.44 168 TYR A C 1
ATOM 1296 O O . TYR A 1 168 ? 52.492 -0.634 -42.475 1.00 93.44 168 TYR A O 1
ATOM 1304 N N . LEU A 1 169 ? 50.253 -0.587 -42.600 1.00 93.69 169 LEU A N 1
ATOM 1305 C CA . LEU A 1 169 ? 50.159 -1.504 -43.740 1.00 93.69 169 LEU A CA 1
ATOM 1306 C C . LEU A 1 169 ? 50.801 -0.929 -45.011 1.00 93.69 169 LEU A C 1
ATOM 1308 O O . LEU A 1 169 ? 51.429 -1.671 -45.768 1.00 93.69 169 LEU A O 1
ATOM 1312 N N . LEU A 1 170 ? 50.684 0.382 -45.244 1.00 92.06 170 LEU A N 1
ATOM 1313 C CA . LEU A 1 170 ? 51.364 1.059 -46.351 1.00 92.06 170 LEU A CA 1
ATOM 1314 C C . LEU A 1 170 ? 52.885 1.009 -46.197 1.00 92.06 170 LEU A C 1
ATOM 1316 O O . LEU A 1 170 ? 53.570 0.640 -47.150 1.00 92.06 170 LEU A O 1
ATOM 1320 N N . VAL A 1 171 ? 53.409 1.314 -45.006 1.00 91.81 171 VAL A N 1
ATOM 1321 C CA . VAL A 1 171 ? 54.851 1.233 -44.720 1.00 91.81 171 VAL A CA 1
ATOM 1322 C C . VAL A 1 171 ? 55.360 -0.192 -44.923 1.00 91.81 171 VAL A C 1
ATOM 1324 O O . VAL A 1 171 ? 56.351 -0.385 -45.624 1.00 91.81 171 VAL A O 1
ATOM 1327 N N . LEU A 1 172 ? 54.651 -1.198 -44.402 1.00 91.31 172 LEU A N 1
ATOM 1328 C CA . LEU A 1 172 ? 54.992 -2.605 -44.629 1.00 91.31 172 LEU A CA 1
ATOM 1329 C C . LEU A 1 172 ? 55.025 -2.961 -46.120 1.00 91.31 172 LEU A C 1
ATOM 1331 O O . LEU A 1 172 ? 55.946 -3.638 -46.570 1.00 91.31 172 LEU A O 1
ATOM 1335 N N . LYS A 1 173 ? 54.049 -2.493 -46.906 1.00 92.00 173 LYS A N 1
ATOM 1336 C CA . LYS A 1 173 ? 53.969 -2.794 -48.342 1.00 92.00 173 LYS A CA 1
ATOM 1337 C C . LYS A 1 173 ? 55.056 -2.096 -49.161 1.00 92.00 173 LYS A C 1
ATOM 1339 O O . LYS A 1 173 ? 55.490 -2.653 -50.166 1.00 92.00 173 LYS A O 1
ATOM 1344 N N . VAL A 1 174 ? 55.485 -0.903 -48.747 1.00 92.12 174 VAL A N 1
ATOM 1345 C CA . VAL A 1 174 ? 56.618 -0.184 -49.352 1.00 92.12 174 VAL A CA 1
ATOM 1346 C C . VAL A 1 174 ? 57.929 -0.894 -49.023 1.00 92.12 174 VAL A C 1
ATOM 1348 O O . VAL A 1 174 ? 58.688 -1.195 -49.939 1.00 92.12 174 VAL A O 1
ATOM 1351 N N . MET A 1 175 ? 58.154 -1.250 -47.755 1.00 89.00 175 MET A N 1
ATOM 1352 C CA . MET A 1 175 ? 59.347 -1.996 -47.336 1.00 89.00 175 MET A CA 1
ATOM 1353 C C . MET A 1 175 ? 59.449 -3.360 -48.028 1.00 89.00 175 MET A C 1
ATOM 1355 O O . MET A 1 175 ? 60.518 -3.726 -48.500 1.00 89.00 175 MET A O 1
ATOM 1359 N N . ALA A 1 176 ? 58.330 -4.073 -48.185 1.00 88.00 176 ALA A N 1
ATOM 1360 C CA . ALA A 1 176 ? 58.279 -5.351 -48.899 1.00 88.00 176 ALA A CA 1
ATOM 1361 C C . ALA A 1 176 ? 58.530 -5.247 -50.418 1.00 88.00 176 ALA A C 1
ATOM 1363 O O . ALA A 1 176 ? 58.645 -6.273 -51.076 1.00 88.00 176 ALA A O 1
ATOM 1364 N N . LYS A 1 177 ? 58.565 -4.036 -50.994 1.00 86.75 177 LYS A N 1
ATOM 1365 C CA . LYS A 1 177 ? 58.958 -3.792 -52.394 1.00 86.75 177 LYS A CA 1
ATOM 1366 C C . LYS A 1 177 ? 60.398 -3.286 -52.545 1.00 86.75 177 LYS A C 1
ATOM 1368 O O . LYS A 1 177 ? 60.854 -3.135 -53.674 1.00 86.75 177 LYS A O 1
ATOM 1373 N N . LEU A 1 178 ? 61.063 -2.963 -51.436 1.00 78.38 178 LEU A N 1
ATOM 1374 C CA . LEU A 1 178 ? 62.436 -2.446 -51.380 1.00 78.38 178 LEU A CA 1
ATOM 1375 C C . LEU A 1 178 ? 63.470 -3.532 -51.030 1.00 78.38 178 LEU A C 1
ATOM 1377 O O . LEU A 1 178 ? 64.666 -3.266 -51.125 1.00 78.38 178 LEU A O 1
ATOM 1381 N N . VAL A 1 179 ? 63.007 -4.721 -50.635 1.00 70.38 179 VAL A N 1
ATOM 1382 C CA . VAL A 1 179 ? 63.781 -5.962 -50.457 1.00 70.38 179 VAL A CA 1
ATOM 1383 C C . VAL A 1 179 ? 63.480 -6.882 -51.629 1.00 70.38 179 VAL A C 1
ATOM 1385 O O . VAL A 1 179 ? 64.444 -7.455 -52.176 1.00 70.38 179 VAL A O 1
#

Secondary structure (DSSP, 8-state):
---PPP-TTSTT-TTT--TT--HHHHHHHHHHHHT-----TT-----HHHHHHHHHHHHHHHHH-HHHHHH-GGGTSPPP--SS------TTS-S--SSTTSS-------STTHHHHTTTHHHHHHHHHHHHHHHHHHHHHHHHHHHHHHHHHHHHHHHHHHHHHHHHHHHHHHHTTT-

Sequence (179 aa):
MDTRLCLSMSDFHPATWNPAWSVATILTGLLSFMLEDTPTTGAVSASSQERRALATKSHAWNRADARFQAVFPDLLDSPHPTT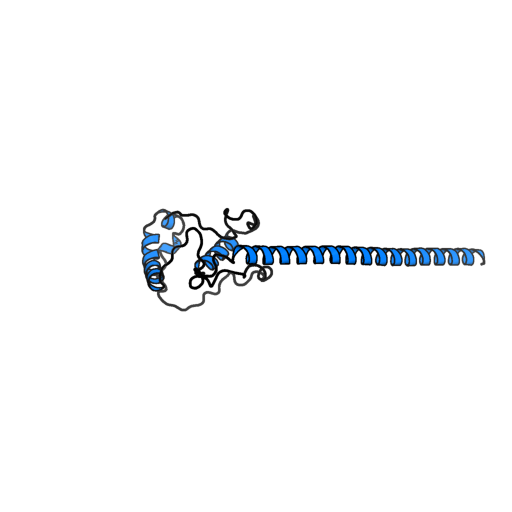PTTATPNPFSNTSAAATTAVVATAASKDARKRIVQKHQPEIKIQHHQQQQQQKQQVVLLQRSVNGAWSRLRSNIWLLLLGGVMAYLLVLKVMAKLV